Protein AF-A0AAD6H9E1-F1 (afdb_monomer)

Sequence (121 aa):
MPFITANTSFAIPERLKALQTAFFAPNHDAHIWIDGWYPDVLTMEHAAMQAYGSSASHWGGADIMQVLELIPEDDPFQPRAQWNVTTDLYPNRATSKVIADASHALFPEQGNPFWRLFCHG

Nearest PDB structures (foldseek):
  6apu-assembly1_A  TM=3.456E-01  e=8.437E+00  Trypanosoma brucei brucei
  5jsq-assembly1_B  TM=2.926E-01  e=7.885E+00  Trypanosoma brucei brucei

Radius of gyration: 16.56 Å; Cα contacts (8 Å, |Δi|>4): 138; chains: 1; bounding box: 39×39×39 Å

Secondary structure (DSSP, 8-state):
-HHHHH-TTS-HHHHHHHHHHHH--TT--GGGGSS---HHHHHHHHHHHHHH---GGG----TTS-EEEEEETT-TTS-GGGTTHHHHH-TTTEEEEEESS--TTHHHHHHHHHTHHHH--

Fo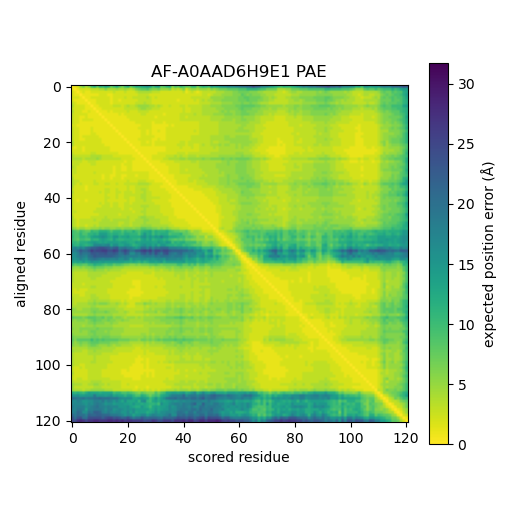ldseek 3Di:
DVLQLQPPVDDLVRNQVVQCLAFFFPPFDSPVPSDDHDNVVVVVVVVVCVVVPDCPVVDDDPPPAAAEAEAEPNEPVQDPVNPCVVCVVPVPRYDYDYDYRGYNNRDSRVPDVVCVVVVPD

Mean predicted aligned error: 5.51 Å

pLDDT: mean 87.72, std 11.88, range [42.75, 97.19]

Structure (mmCIF, N/CA/C/O backbone):
data_AF-A0AAD6H9E1-F1
#
_entry.id   AF-A0AAD6H9E1-F1
#
loop_
_atom_site.group_PDB
_atom_site.id
_atom_site.type_symbol
_atom_site.label_atom_id
_atom_site.label_alt_id
_atom_site.label_comp_id
_atom_site.label_asym_id
_atom_site.label_entity_id
_atom_site.label_seq_id
_atom_site.pdbx_PDB_ins_code
_atom_site.Cartn_x
_atom_site.Cartn_y
_atom_site.Cartn_z
_atom_site.occupancy
_atom_site.B_iso_or_equiv
_atom_site.auth_seq_id
_atom_site.auth_comp_id
_atom_site.auth_asym_id
_atom_site.auth_atom_id
_atom_site.pdbx_PDB_model_num
ATOM 1 N N . MET A 1 1 ? -4.052 9.461 5.167 1.00 72.12 1 MET A N 1
ATOM 2 C CA . MET A 1 1 ? -4.791 8.356 5.822 1.00 72.12 1 MET A CA 1
ATOM 3 C C . MET A 1 1 ? -4.014 7.624 6.926 1.00 72.12 1 MET A C 1
ATOM 5 O O . MET A 1 1 ? -4.666 7.273 7.908 1.00 72.12 1 MET A O 1
ATOM 9 N N . PRO A 1 2 ? -2.673 7.443 6.860 1.00 84.25 2 PRO A N 1
ATOM 10 C CA . PRO A 1 2 ? -1.923 6.741 7.916 1.00 84.25 2 PRO A CA 1
ATOM 11 C C . PRO A 1 2 ? -2.097 7.359 9.309 1.00 84.25 2 PRO A C 1
ATOM 13 O O . PRO A 1 2 ? -2.312 6.646 10.280 1.00 84.25 2 PRO A O 1
ATOM 16 N N . PHE A 1 3 ? -2.135 8.693 9.398 1.00 93.06 3 PHE A N 1
ATOM 17 C CA . PHE A 1 3 ? -2.339 9.405 10.665 1.00 93.06 3 PHE A CA 1
ATOM 18 C C . PHE A 1 3 ? -3.698 9.149 11.329 1.00 93.06 3 PHE A C 1
ATOM 20 O O . PHE A 1 3 ? -3.781 9.184 12.549 1.00 93.06 3 PHE A O 1
ATOM 27 N N . ILE A 1 4 ? -4.758 8.872 10.559 1.00 94.00 4 ILE A N 1
ATOM 28 C CA . ILE A 1 4 ? -6.068 8.518 11.136 1.00 94.00 4 ILE A CA 1
ATOM 29 C C . ILE A 1 4 ? -6.010 7.094 11.683 1.00 94.00 4 ILE A C 1
ATOM 31 O O . ILE A 1 4 ? -6.415 6.843 12.809 1.00 94.00 4 ILE A O 1
ATOM 35 N N . THR A 1 5 ? -5.450 6.178 10.895 1.00 91.62 5 THR A N 1
ATOM 36 C CA . THR A 1 5 ? -5.289 4.767 11.264 1.00 91.62 5 THR A CA 1
ATOM 37 C C . THR A 1 5 ? -4.481 4.611 12.556 1.00 91.62 5 THR A C 1
ATOM 39 O O . THR A 1 5 ? -4.891 3.908 13.486 1.00 91.62 5 THR A O 1
ATOM 42 N N . ALA A 1 6 ? -3.353 5.319 12.632 1.00 93.25 6 ALA A N 1
ATOM 43 C CA . ALA A 1 6 ? -2.419 5.230 13.740 1.00 93.25 6 ALA A CA 1
ATOM 44 C C . ALA A 1 6 ? -2.910 5.918 15.016 1.00 93.25 6 ALA A C 1
ATOM 46 O O . ALA A 1 6 ? -2.485 5.534 16.100 1.00 93.25 6 ALA A O 1
ATOM 47 N N . ASN A 1 7 ? -3.784 6.925 14.917 1.00 94.56 7 ASN A N 1
ATOM 48 C CA . ASN A 1 7 ? -4.210 7.706 16.073 1.00 94.56 7 ASN A CA 1
ATOM 49 C C . ASN A 1 7 ? -5.148 6.899 16.982 1.00 94.56 7 ASN A C 1
ATOM 51 O O . ASN A 1 7 ? -6.347 6.781 16.730 1.00 94.56 7 ASN A O 1
ATOM 55 N N . THR A 1 8 ? -4.598 6.394 18.083 1.00 91.50 8 THR A N 1
ATOM 56 C CA . THR A 1 8 ? -5.305 5.578 19.080 1.00 91.50 8 THR A CA 1
ATOM 57 C C . THR A 1 8 ? -6.376 6.338 19.865 1.00 91.50 8 THR A C 1
ATOM 59 O O . THR A 1 8 ? -7.168 5.707 20.559 1.00 91.50 8 THR A O 1
ATOM 62 N N . SER A 1 9 ? -6.452 7.668 19.733 1.00 93.62 9 SER A N 1
ATOM 63 C CA . SER A 1 9 ? -7.540 8.469 20.311 1.00 93.62 9 SER A CA 1
ATOM 64 C C . SER A 1 9 ? -8.836 8.407 19.492 1.00 93.62 9 SER A C 1
ATOM 66 O O . SER A 1 9 ? -9.891 8.776 20.003 1.00 93.62 9 SER A O 1
ATOM 68 N N . PHE A 1 10 ? -8.785 7.961 18.230 1.00 95.56 10 PHE A N 1
ATOM 69 C CA . PHE A 1 10 ? -9.983 7.772 17.409 1.00 95.56 10 PHE A CA 1
ATOM 70 C C . PHE A 1 10 ? -10.672 6.434 17.684 1.00 95.56 10 PHE A C 1
ATOM 72 O O . PHE A 1 10 ? -10.058 5.458 18.121 1.00 95.56 10 PHE A O 1
ATOM 79 N N . ALA A 1 11 ? -11.972 6.376 17.390 1.00 96.75 11 ALA A N 1
ATOM 80 C CA . ALA A 1 11 ? -12.754 5.161 17.559 1.00 96.75 11 ALA A CA 1
ATOM 81 C C . ALA A 1 11 ? -12.304 4.071 16.570 1.00 96.75 11 ALA A C 1
ATOM 83 O O . ALA A 1 11 ? -12.000 4.352 15.410 1.00 96.75 11 ALA A O 1
ATOM 84 N N . ILE A 1 12 ? -12.329 2.807 17.006 1.00 96.31 12 ILE A N 1
ATOM 85 C CA . ILE A 1 12 ? -11.923 1.655 16.181 1.00 96.31 12 ILE A CA 1
ATOM 86 C C . ILE A 1 12 ? -12.590 1.644 14.789 1.00 96.31 12 ILE A C 1
ATOM 88 O O . ILE A 1 12 ? -11.859 1.489 13.815 1.00 96.31 12 ILE A O 1
ATOM 92 N N . PRO A 1 13 ? -13.913 1.871 14.628 1.00 97.06 13 PRO A N 1
ATOM 93 C CA . PRO A 1 13 ? -14.538 1.862 13.300 1.00 97.06 13 PRO A CA 1
ATOM 94 C C . PRO A 1 13 ? -13.988 2.925 12.339 1.00 97.06 13 PRO A C 1
ATOM 96 O O . PRO A 1 13 ? -13.879 2.686 11.138 1.00 97.06 13 PRO A O 1
ATOM 99 N N . GLU A 1 14 ? -13.623 4.099 12.857 1.00 97.00 14 GLU A N 1
ATOM 100 C CA . GLU A 1 14 ? -13.027 5.175 12.060 1.00 97.00 14 GLU A CA 1
ATOM 101 C C . GLU A 1 14 ? -11.612 4.801 11.612 1.00 97.00 14 GLU A C 1
ATOM 103 O O . GLU A 1 14 ? -11.273 4.917 10.431 1.00 97.00 14 GLU A O 1
ATOM 108 N N . ARG A 1 15 ? -10.814 4.275 12.546 1.00 97.06 15 ARG A N 1
ATOM 109 C CA . ARG A 1 15 ? -9.457 3.792 12.280 1.00 97.06 15 ARG A CA 1
ATOM 110 C C . ARG A 1 15 ? -9.462 2.643 11.273 1.00 97.06 15 ARG A C 1
ATOM 112 O O . ARG A 1 15 ? -8.695 2.689 10.321 1.00 97.06 15 ARG A O 1
ATOM 119 N N . LEU A 1 16 ? -10.365 1.671 11.422 1.00 96.88 16 LEU A N 1
ATOM 120 C CA . LEU A 1 16 ? -10.529 0.547 10.493 1.00 96.88 16 LEU A CA 1
ATOM 121 C C . LEU A 1 16 ? -10.912 1.008 9.089 1.00 96.88 16 LEU A C 1
ATOM 123 O O . LEU A 1 16 ? -10.350 0.523 8.114 1.00 96.88 16 LEU A O 1
ATOM 127 N N . LYS A 1 17 ? -11.825 1.976 8.963 1.00 96.19 17 LYS A N 1
ATOM 128 C CA . LYS A 1 17 ? -12.181 2.533 7.653 1.00 96.19 17 LYS A CA 1
ATOM 129 C C . LYS A 1 17 ? -10.971 3.184 6.977 1.00 96.19 17 LYS A C 1
ATOM 131 O O . LYS A 1 17 ? -10.763 2.995 5.776 1.00 9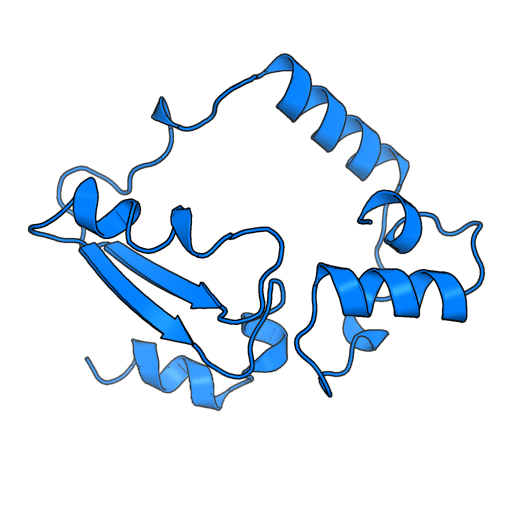6.19 17 LYS A O 1
ATOM 136 N N . ALA A 1 18 ? -10.180 3.947 7.732 1.00 96.06 18 ALA A N 1
ATOM 137 C CA . ALA A 1 18 ? -8.960 4.563 7.218 1.00 96.06 18 ALA A CA 1
ATOM 138 C C . ALA A 1 18 ? -7.893 3.522 6.845 1.00 96.06 18 ALA A C 1
ATOM 140 O O . ALA A 1 18 ? -7.260 3.671 5.801 1.00 96.06 18 ALA A O 1
ATOM 141 N N . LEU A 1 19 ? -7.747 2.475 7.660 1.00 95.88 19 LEU A N 1
ATOM 142 C CA . LEU A 1 19 ? -6.824 1.364 7.449 1.00 95.88 19 LEU A CA 1
ATOM 143 C C . LEU A 1 19 ? -7.182 0.589 6.180 1.00 95.88 19 LEU A C 1
ATOM 145 O O . LEU A 1 19 ? -6.332 0.441 5.310 1.00 95.88 19 LEU A O 1
ATOM 149 N N . GLN A 1 20 ? -8.451 0.193 6.034 1.00 96.00 20 GLN A N 1
ATOM 150 C CA . GLN A 1 20 ? -8.948 -0.490 4.841 1.00 96.00 20 GLN A CA 1
ATOM 151 C C . GLN A 1 20 ? -8.677 0.342 3.588 1.00 96.00 20 GLN A C 1
ATOM 153 O O . GLN A 1 20 ? -8.117 -0.157 2.629 1.00 96.00 20 GLN A O 1
ATOM 158 N N . THR A 1 21 ? -9.026 1.632 3.613 1.00 95.06 21 THR A N 1
ATOM 159 C CA . THR A 1 21 ? -8.886 2.510 2.438 1.00 95.06 21 THR A CA 1
ATOM 160 C C . THR A 1 21 ? -7.431 2.701 2.010 1.00 95.06 21 THR A C 1
ATOM 162 O O . THR A 1 21 ? -7.160 2.923 0.836 1.00 95.06 21 THR A O 1
ATOM 165 N N . ALA A 1 22 ? -6.505 2.716 2.968 1.00 94.69 22 ALA A N 1
ATOM 166 C CA . ALA A 1 22 ? -5.114 3.037 2.694 1.00 94.69 22 ALA A CA 1
ATOM 167 C C . ALA A 1 22 ? -4.253 1.805 2.413 1.00 94.69 22 ALA A C 1
ATOM 169 O O . ALA A 1 22 ? -3.310 1.918 1.642 1.00 94.69 22 ALA A O 1
ATOM 170 N N . PHE A 1 23 ? -4.538 0.674 3.057 1.00 96.25 23 PHE A N 1
ATOM 171 C CA . PHE A 1 23 ? -3.595 -0.439 3.108 1.00 96.25 23 PHE A CA 1
ATOM 172 C C . PHE A 1 23 ? -4.128 -1.753 2.545 1.00 96.25 23 PHE A C 1
ATOM 174 O O . PHE A 1 23 ? -3.310 -2.607 2.228 1.00 96.25 23 PHE A O 1
ATOM 181 N N . PHE A 1 24 ? -5.446 -1.930 2.420 1.00 97.19 24 PHE A N 1
ATOM 182 C CA . PHE A 1 24 ? -6.039 -3.219 2.064 1.00 97.19 24 PHE A CA 1
ATOM 183 C C . PHE A 1 24 ? -6.910 -3.137 0.807 1.00 97.19 24 PHE A C 1
ATOM 185 O O . PHE A 1 24 ? -7.702 -2.210 0.627 1.00 97.19 24 PHE A O 1
ATOM 192 N N . ALA A 1 25 ? -6.817 -4.159 -0.033 1.00 96.88 25 ALA A N 1
ATOM 193 C CA . ALA A 1 25 ? -7.699 -4.401 -1.154 1.00 96.88 25 ALA A CA 1
ATOM 194 C C . ALA A 1 25 ? -9.133 -4.682 -0.662 1.00 96.88 25 ALA A C 1
ATOM 196 O O . ALA A 1 25 ? -9.363 -5.034 0.507 1.00 96.88 25 ALA A O 1
ATOM 197 N N . PRO A 1 26 ? -10.149 -4.502 -1.523 1.00 94.75 26 PRO A N 1
ATOM 198 C CA . PRO A 1 26 ? -11.530 -4.794 -1.162 1.00 94.75 26 PRO A CA 1
ATOM 199 C C . PRO A 1 26 ? -11.702 -6.231 -0.649 1.00 94.75 26 PRO A C 1
ATOM 201 O O . PRO A 1 26 ? -11.201 -7.172 -1.245 1.00 94.75 26 PRO A O 1
ATOM 204 N N . ASN A 1 27 ? -12.486 -6.409 0.417 1.00 92.56 27 ASN A N 1
ATOM 205 C CA . ASN A 1 27 ? -12.789 -7.706 1.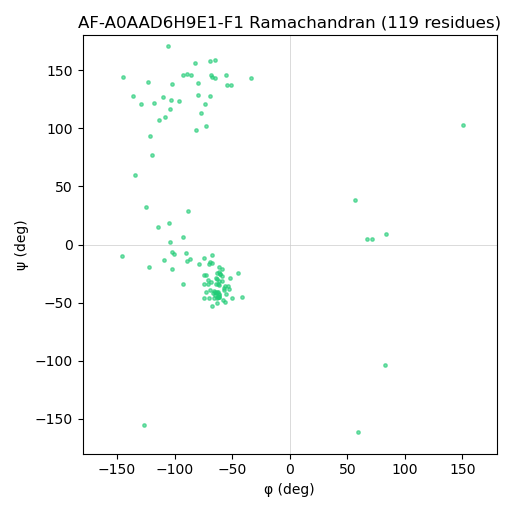049 1.00 92.56 27 ASN A CA 1
ATOM 206 C C . ASN A 1 27 ? -11.641 -8.378 1.830 1.00 92.56 27 ASN A C 1
ATOM 208 O O . ASN A 1 27 ? -11.855 -9.469 2.360 1.00 92.56 27 ASN A O 1
ATOM 212 N N . HIS A 1 28 ? -10.479 -7.736 1.975 1.00 94.88 28 HIS A N 1
ATOM 213 C CA . HIS A 1 28 ? -9.415 -8.207 2.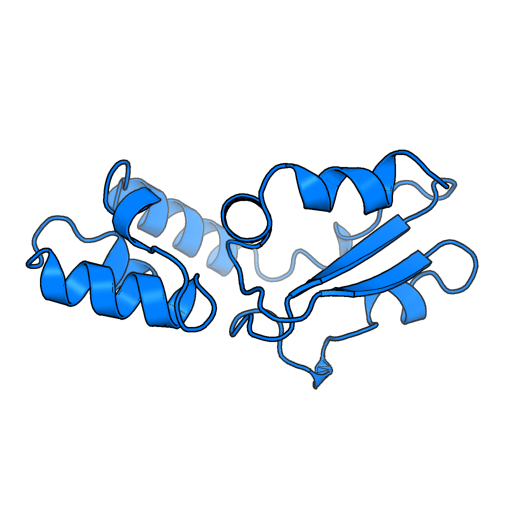870 1.00 94.88 28 HIS A CA 1
ATOM 214 C C . HIS A 1 28 ? -9.616 -7.704 4.300 1.00 94.88 28 HIS A C 1
ATOM 216 O O . HIS A 1 28 ? -10.117 -6.598 4.511 1.00 94.88 28 HIS A O 1
ATOM 222 N N . ASP A 1 29 ? -9.239 -8.520 5.288 1.00 94.81 29 ASP A N 1
ATOM 223 C CA . ASP A 1 29 ? -9.471 -8.218 6.702 1.00 94.81 29 ASP A CA 1
ATOM 224 C C . ASP A 1 29 ? -8.421 -7.256 7.274 1.00 94.81 29 ASP A C 1
ATOM 226 O O . ASP A 1 29 ? -7.347 -7.666 7.715 1.00 94.81 29 ASP A O 1
ATOM 230 N N . ALA A 1 30 ? -8.767 -5.969 7.339 1.00 95.94 30 ALA A N 1
ATOM 231 C CA . ALA A 1 30 ? -7.903 -4.949 7.921 1.00 95.94 30 ALA A CA 1
ATOM 232 C C . ALA A 1 30 ? -7.724 -5.063 9.449 1.00 95.94 30 ALA A C 1
ATOM 234 O O . ALA A 1 30 ? -6.810 -4.445 9.997 1.00 95.94 30 ALA A O 1
ATOM 235 N N . HIS A 1 31 ? -8.549 -5.835 10.172 1.00 95.88 31 HIS A N 1
ATOM 236 C CA . HIS A 1 31 ? -8.452 -5.913 11.638 1.00 95.88 31 HIS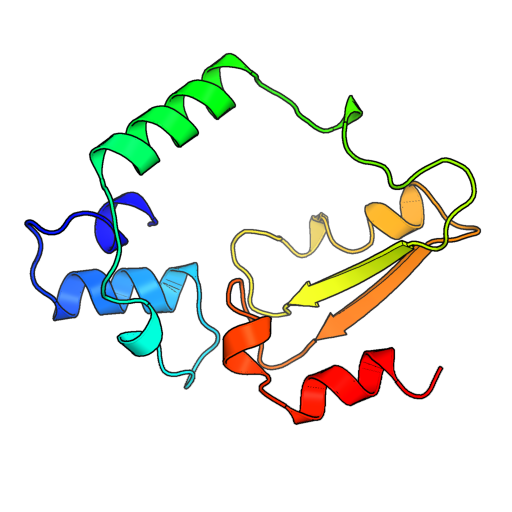 A CA 1
ATOM 237 C C . HIS A 1 31 ? -7.094 -6.438 12.108 1.00 95.88 31 HIS A C 1
ATOM 239 O O . HIS A 1 31 ? -6.649 -6.083 13.196 1.00 95.88 31 HIS A O 1
ATOM 245 N N . ILE A 1 32 ? -6.393 -7.213 11.277 1.00 94.56 32 ILE A N 1
ATOM 246 C CA . ILE A 1 32 ? -5.070 -7.759 11.596 1.00 94.56 32 ILE A CA 1
ATOM 247 C C . ILE A 1 32 ? -4.006 -6.676 11.848 1.00 94.56 32 ILE A C 1
ATOM 249 O O . ILE A 1 32 ? -2.985 -6.963 12.467 1.00 94.56 32 ILE A O 1
ATOM 253 N N . TRP A 1 33 ? -4.237 -5.444 11.379 1.00 95.06 33 TRP A N 1
ATOM 254 C CA . TRP A 1 33 ? -3.341 -4.290 11.530 1.00 95.06 33 TRP A CA 1
ATOM 255 C C . TRP A 1 33 ? -3.946 -3.172 12.392 1.00 95.06 33 TRP A C 1
ATOM 257 O O . TRP A 1 33 ? -3.456 -2.045 12.365 1.00 95.06 33 TRP A O 1
ATOM 267 N N . ILE A 1 34 ? -5.022 -3.416 13.149 1.00 95.31 34 ILE A N 1
ATOM 268 C CA . ILE A 1 34 ? -5.649 -2.344 13.946 1.00 95.31 34 ILE A CA 1
ATOM 269 C C . ILE A 1 34 ? -4.825 -1.943 15.178 1.00 95.31 34 ILE A C 1
ATOM 271 O O . ILE A 1 34 ? -4.901 -0.800 15.637 1.00 95.31 34 ILE A O 1
ATOM 275 N N . ASP A 1 35 ? -4.010 -2.859 15.688 1.00 93.25 35 ASP A N 1
ATOM 276 C CA . ASP A 1 35 ? -3.175 -2.669 16.872 1.00 93.25 35 ASP A CA 1
ATOM 277 C C . ASP A 1 35 ? -1.693 -2.488 16.504 1.00 93.25 35 ASP A C 1
ATOM 279 O O . ASP A 1 35 ? -1.295 -2.651 15.354 1.00 93.25 35 ASP A O 1
ATOM 283 N N . GLY A 1 36 ? -0.861 -2.124 17.487 1.00 91.69 36 GLY A N 1
ATOM 284 C CA . GLY A 1 36 ? 0.594 -1.987 17.304 1.00 91.69 36 GLY A CA 1
ATOM 285 C C . GLY A 1 36 ? 1.070 -0.643 16.735 1.00 91.69 36 GLY A C 1
ATOM 286 O O . GLY A 1 36 ? 2.249 -0.497 16.424 1.00 91.69 36 GLY A O 1
ATOM 287 N N . TRP A 1 37 ? 0.184 0.350 16.620 1.00 94.00 37 TRP A N 1
ATOM 288 C CA . TRP A 1 37 ? 0.528 1.692 16.145 1.00 94.00 37 TRP A CA 1
ATOM 289 C C . TRP A 1 37 ? 1.170 2.561 17.231 1.00 94.00 37 TRP A C 1
ATOM 291 O O . TRP A 1 37 ? 0.686 2.625 18.361 1.00 94.00 37 TRP A O 1
ATOM 301 N N . TYR A 1 38 ? 2.200 3.316 16.843 1.00 94.81 38 TYR A N 1
ATOM 302 C CA . TYR A 1 38 ? 2.873 4.314 17.679 1.00 94.81 38 TYR A CA 1
ATOM 303 C C . TYR A 1 38 ? 2.796 5.693 16.989 1.00 94.81 38 TYR A C 1
ATOM 305 O O . TYR A 1 38 ? 3.645 5.998 16.149 1.00 94.81 38 TYR A O 1
ATOM 313 N N . PRO A 1 39 ? 1.780 6.531 17.296 1.00 93.75 39 PRO A N 1
ATOM 314 C CA . PRO A 1 39 ? 1.527 7.794 16.584 1.00 93.75 39 PRO A CA 1
ATOM 315 C C . PRO A 1 39 ? 2.710 8.769 16.581 1.00 93.75 39 PRO A C 1
ATOM 317 O O . PRO A 1 39 ? 2.965 9.441 15.578 1.00 93.75 39 PRO A O 1
ATOM 320 N N . ASP A 1 40 ? 3.439 8.831 17.695 1.00 95.19 40 ASP A N 1
ATOM 321 C CA . ASP A 1 40 ? 4.595 9.717 17.841 1.00 95.19 40 ASP A CA 1
ATOM 322 C C . ASP A 1 40 ? 5.729 9.285 16.905 1.00 95.19 40 ASP A C 1
ATOM 324 O O . ASP A 1 40 ? 6.319 10.119 16.219 1.00 95.19 40 ASP A O 1
ATOM 328 N N . VAL A 1 41 ? 5.967 7.973 16.792 1.00 95.19 41 VAL A N 1
ATOM 329 C CA . VAL A 1 41 ? 6.969 7.405 15.878 1.00 95.19 41 VAL A CA 1
ATOM 330 C C . VAL A 1 41 ? 6.572 7.654 14.426 1.00 95.19 41 VAL A C 1
ATOM 332 O O . VAL A 1 41 ? 7.388 8.169 13.670 1.00 95.19 41 VAL A O 1
ATOM 335 N N . LEU A 1 42 ? 5.308 7.414 14.053 1.00 94.31 42 LEU A N 1
ATOM 336 C CA . LEU A 1 42 ? 4.807 7.731 12.708 1.00 94.31 42 LEU A CA 1
ATOM 337 C C . LEU A 1 42 ? 5.043 9.208 12.351 1.00 94.31 42 LEU A C 1
ATOM 339 O O . LEU A 1 42 ? 5.439 9.540 11.233 1.00 94.31 42 LEU A O 1
ATOM 343 N N . THR A 1 43 ? 4.796 10.110 13.302 1.00 94.81 43 THR A N 1
ATOM 344 C CA . THR A 1 43 ? 5.009 11.549 13.106 1.00 94.81 43 THR A CA 1
ATOM 345 C C . THR A 1 43 ? 6.488 11.867 12.899 1.00 94.81 43 THR A C 1
ATOM 347 O O . THR A 1 43 ? 6.828 12.634 11.995 1.00 94.81 43 THR A O 1
ATOM 350 N N . MET A 1 44 ? 7.371 11.25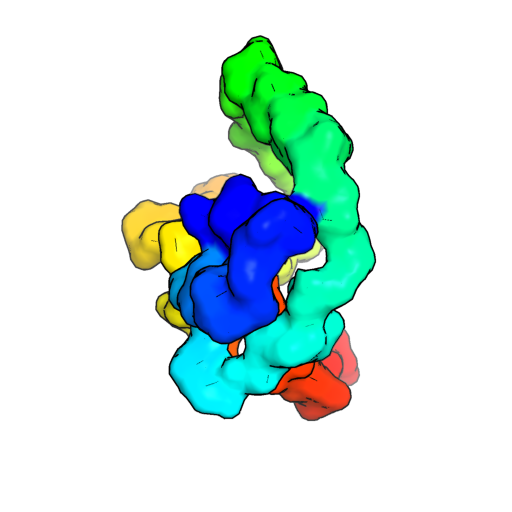4 13.692 1.00 96.50 44 MET A N 1
ATOM 351 C CA . MET A 1 44 ? 8.821 11.398 13.552 1.00 96.50 44 MET A CA 1
ATOM 352 C C . MET A 1 44 ? 9.325 10.867 12.205 1.00 96.50 44 MET A C 1
ATOM 354 O O . MET A 1 44 ? 10.082 11.563 11.530 1.00 96.50 44 MET A O 1
ATOM 358 N N . GLU A 1 45 ? 8.887 9.680 11.784 1.00 94.19 45 GLU A N 1
ATOM 359 C CA . GLU A 1 45 ? 9.259 9.067 10.502 1.00 94.19 45 GLU A CA 1
ATOM 360 C C . GLU A 1 45 ? 8.811 9.926 9.320 1.00 94.19 45 GLU A C 1
ATOM 362 O O . GLU A 1 45 ? 9.597 10.212 8.414 1.00 94.19 45 GLU A O 1
ATOM 367 N N . HIS A 1 46 ? 7.568 10.416 9.354 1.00 92.75 46 HIS A N 1
ATOM 368 C CA . HIS A 1 46 ? 7.060 11.304 8.317 1.00 92.75 46 HIS A CA 1
ATOM 369 C C . HIS A 1 46 ? 7.862 12.611 8.255 1.00 92.75 46 HIS A C 1
ATOM 371 O O . HIS A 1 46 ? 8.247 13.046 7.170 1.00 92.75 46 HIS A O 1
ATOM 377 N N . ALA A 1 47 ? 8.157 13.234 9.401 1.00 95.06 47 ALA A N 1
ATOM 378 C CA . ALA A 1 47 ? 8.969 14.449 9.452 1.00 95.06 47 ALA A CA 1
ATOM 379 C C . ALA A 1 47 ? 10.395 14.218 8.922 1.00 95.06 47 ALA A C 1
ATOM 381 O O . ALA A 1 47 ? 10.910 15.048 8.172 1.00 95.06 47 ALA A O 1
ATOM 382 N N . ALA A 1 48 ? 11.008 13.080 9.258 1.00 94.38 48 ALA A N 1
ATOM 383 C CA . ALA A 1 48 ? 12.327 12.706 8.763 1.00 94.38 48 ALA A CA 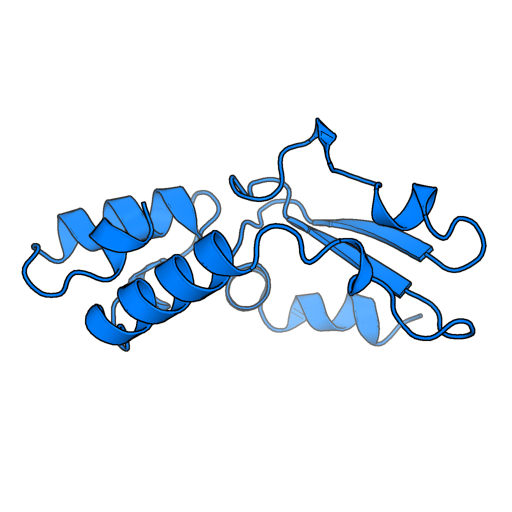1
ATOM 384 C C . ALA A 1 48 ? 12.332 12.547 7.236 1.00 94.38 48 ALA A C 1
ATOM 386 O O . ALA A 1 48 ? 13.202 13.103 6.570 1.00 94.38 48 ALA A O 1
ATOM 387 N N . MET A 1 49 ? 11.328 11.870 6.670 1.00 89.88 49 MET A N 1
ATOM 388 C CA . MET A 1 49 ? 11.201 11.718 5.218 1.00 89.88 49 MET A CA 1
ATOM 389 C C . MET A 1 49 ? 11.000 13.056 4.500 1.00 89.88 49 MET A C 1
ATOM 391 O O . MET A 1 49 ? 11.627 13.294 3.470 1.00 89.88 49 MET A O 1
ATOM 395 N N . GLN A 1 50 ? 10.186 13.957 5.058 1.00 91.88 50 GLN A N 1
ATOM 396 C CA . GLN A 1 50 ? 9.998 15.302 4.500 1.00 91.88 50 GLN A CA 1
ATOM 397 C C . GLN A 1 50 ? 11.294 16.124 4.530 1.00 91.88 50 GLN A C 1
ATOM 399 O O . GLN A 1 50 ? 11.614 16.800 3.556 1.00 91.88 50 GLN A O 1
ATOM 404 N N . ALA A 1 51 ? 12.060 16.046 5.623 1.00 94.06 51 ALA A N 1
ATOM 405 C CA . ALA A 1 51 ? 13.348 16.728 5.737 1.00 94.06 51 ALA A CA 1
ATOM 406 C C . ALA A 1 51 ? 14.411 16.139 4.794 1.00 94.06 51 ALA A C 1
ATOM 408 O O . ALA A 1 51 ? 15.277 16.865 4.309 1.00 94.06 51 ALA A O 1
ATOM 409 N N . TYR A 1 52 ? 14.339 14.833 4.532 1.00 89.94 52 TYR A N 1
ATOM 410 C CA . TYR A 1 52 ? 15.255 14.127 3.644 1.00 89.94 52 TYR A CA 1
ATOM 411 C C . TYR A 1 52 ? 14.989 14.409 2.157 1.00 89.94 52 TYR A C 1
ATOM 413 O O . TYR A 1 52 ? 15.919 14.478 1.353 1.00 89.94 52 TYR A O 1
ATOM 421 N N . GLY A 1 53 ? 13.725 14.601 1.777 1.00 87.56 53 GLY A N 1
ATOM 422 C CA . GLY A 1 53 ? 13.329 14.866 0.398 1.00 87.56 53 GLY A CA 1
ATOM 423 C C . GLY A 1 53 ? 13.210 13.581 -0.422 1.00 87.56 53 GLY A C 1
ATOM 424 O O . GLY A 1 53 ? 12.217 12.869 -0.306 1.00 87.56 53 GLY A O 1
ATOM 425 N N . SER A 1 54 ? 14.189 13.291 -1.286 1.00 81.50 54 SER A N 1
ATOM 426 C CA . SER A 1 54 ? 14.112 12.169 -2.235 1.00 81.50 54 SER A CA 1
ATOM 427 C C . SER A 1 54 ? 15.076 11.039 -1.891 1.00 81.50 54 SER A C 1
ATOM 429 O O . SER A 1 54 ? 16.287 11.236 -1.809 1.00 81.50 54 SER A O 1
ATOM 431 N N . SER A 1 55 ? 14.543 9.822 -1.784 1.00 73.00 55 SER A N 1
ATOM 432 C CA . SER A 1 55 ? 15.323 8.585 -1.679 1.00 73.00 55 SER A CA 1
ATOM 433 C C . SER A 1 55 ? 15.593 7.922 -3.031 1.00 73.00 55 SER A C 1
ATOM 435 O O . SER A 1 55 ? 16.173 6.841 -3.060 1.00 73.00 55 SER A O 1
ATOM 437 N N . ALA A 1 56 ? 15.244 8.559 -4.155 1.00 69.75 56 ALA A N 1
ATOM 438 C CA . ALA A 1 56 ? 15.376 7.959 -5.486 1.00 69.75 56 ALA A CA 1
ATOM 439 C C . ALA A 1 56 ? 16.820 7.557 -5.840 1.00 69.75 56 ALA A C 1
ATOM 441 O O . ALA A 1 56 ? 17.027 6.562 -6.519 1.00 69.75 56 ALA A O 1
ATOM 442 N N . SER A 1 57 ? 17.835 8.271 -5.340 1.00 68.19 57 SER A N 1
ATOM 443 C CA . SER A 1 57 ? 19.246 7.893 -5.537 1.00 68.19 57 SER A CA 1
ATOM 444 C C . SER A 1 57 ? 19.701 6.701 -4.685 1.00 68.19 57 SER A C 1
ATOM 446 O O . SER A 1 57 ? 20.796 6.190 -4.887 1.00 68.19 57 SER A O 1
ATOM 448 N N . HIS A 1 58 ? 18.888 6.294 -3.709 1.00 69.31 58 HIS A N 1
ATOM 449 C CA . HIS A 1 58 ? 19.115 5.145 -2.827 1.00 69.31 58 HIS A CA 1
ATOM 450 C C . HIS A 1 58 ? 18.263 3.943 -3.248 1.00 69.31 58 HIS A C 1
ATOM 452 O O . HIS A 1 58 ? 18.412 2.851 -2.701 1.00 69.31 58 HIS A O 1
ATOM 458 N N . TRP A 1 59 ? 17.372 4.142 -4.222 1.00 66.81 59 TRP A N 1
ATOM 459 C CA . TRP A 1 59 ? 16.682 3.065 -4.903 1.00 66.81 59 TRP A CA 1
ATOM 460 C C . TRP A 1 59 ? 17.655 2.371 -5.855 1.00 66.81 59 TRP A C 1
ATOM 462 O O . TRP A 1 59 ? 18.201 2.992 -6.763 1.00 66.81 59 TRP A O 1
ATOM 472 N N . GLY A 1 60 ? 17.861 1.072 -5.645 1.00 62.88 60 GLY A N 1
ATOM 473 C CA . GLY A 1 60 ? 18.571 0.227 -6.596 1.00 62.88 60 GLY A CA 1
ATOM 474 C C . GLY A 1 60 ? 19.299 -0.935 -5.951 1.00 62.88 60 GLY A C 1
ATOM 475 O O . GLY A 1 60 ? 20.383 -0.765 -5.400 1.00 62.88 60 GLY A O 1
ATOM 476 N N . GLY A 1 61 ? 18.717 -2.135 -6.063 1.00 63.66 61 GLY A N 1
ATOM 477 C CA . GLY A 1 61 ? 19.398 -3.386 -5.732 1.00 63.66 61 GLY A CA 1
ATOM 478 C C . GLY A 1 61 ? 20.747 -3.449 -6.442 1.00 63.66 61 GLY A C 1
ATOM 479 O O . GLY A 1 61 ? 20.826 -3.053 -7.604 1.00 63.66 61 GLY A O 1
ATOM 480 N N . ALA A 1 62 ? 21.781 -3.905 -5.729 1.00 60.12 62 ALA A N 1
ATOM 481 C CA . ALA A 1 62 ? 23.182 -3.933 -6.159 1.00 60.12 62 ALA A CA 1
ATOM 482 C C . ALA A 1 62 ? 23.363 -4.187 -7.666 1.00 60.12 62 ALA A C 1
ATOM 484 O O . ALA A 1 62 ? 22.631 -5.001 -8.229 1.00 60.12 62 ALA A O 1
ATOM 485 N N . ASP A 1 63 ? 24.358 -3.546 -8.288 1.00 72.25 63 ASP A N 1
ATOM 486 C CA . ASP A 1 63 ? 24.571 -3.449 -9.749 1.00 72.25 63 ASP A CA 1
ATOM 487 C C . ASP A 1 63 ? 24.403 -4.751 -10.554 1.00 72.25 63 ASP A C 1
ATOM 489 O O . ASP A 1 63 ? 24.098 -4.716 -11.745 1.00 72.25 63 ASP A O 1
ATOM 493 N N . ILE A 1 64 ? 24.584 -5.905 -9.913 1.00 78.94 64 ILE A N 1
ATOM 494 C CA . ILE A 1 64 ? 24.621 -7.228 -10.542 1.00 78.94 64 ILE A CA 1
ATOM 495 C C . ILE A 1 64 ? 23.409 -8.125 -10.251 1.00 78.94 64 ILE A C 1
ATOM 497 O O . ILE A 1 64 ? 23.269 -9.162 -10.892 1.00 78.94 64 ILE A O 1
ATOM 501 N N . MET A 1 65 ? 22.553 -7.792 -9.279 1.00 86.38 65 MET A N 1
ATOM 502 C CA . MET A 1 65 ? 21.509 -8.721 -8.823 1.00 86.38 65 MET A CA 1
ATOM 503 C C . MET A 1 65 ? 20.213 -8.577 -9.628 1.00 86.38 65 MET A C 1
ATOM 505 O O . MET A 1 65 ? 19.857 -7.475 -10.041 1.00 86.38 65 MET A O 1
ATOM 509 N N . GLN A 1 66 ? 19.482 -9.674 -9.831 1.00 89.12 66 GLN A N 1
ATOM 510 C CA . GLN A 1 66 ? 18.128 -9.610 -10.387 1.00 89.12 66 GLN A CA 1
ATOM 511 C C . GLN A 1 66 ? 17.186 -8.873 -9.428 1.00 89.12 66 GLN A C 1
ATOM 513 O O . GLN A 1 66 ? 17.299 -9.003 -8.209 1.00 89.12 66 GLN A O 1
ATOM 518 N N . VAL A 1 67 ? 16.261 -8.094 -9.985 1.00 89.06 67 VAL A N 1
ATOM 519 C CA . VAL A 1 67 ? 15.280 -7.309 -9.231 1.00 89.06 67 VAL A CA 1
ATOM 520 C C . VAL A 1 67 ? 13.884 -7.801 -9.594 1.00 89.06 67 VAL A C 1
ATOM 522 O O . VAL A 1 67 ? 13.493 -7.778 -10.757 1.00 89.06 67 VAL A O 1
ATOM 525 N N . LEU A 1 68 ? 13.120 -8.238 -8.599 1.00 89.81 68 LEU A N 1
ATOM 526 C CA . LEU A 1 68 ? 11.701 -8.536 -8.756 1.00 89.81 68 LEU A CA 1
ATOM 527 C C . LEU A 1 68 ? 10.898 -7.398 -8.128 1.00 89.81 68 LEU A C 1
ATOM 529 O O . LEU A 1 68 ? 10.984 -7.178 -6.922 1.00 89.81 68 LEU A O 1
ATOM 533 N N . GLU A 1 69 ? 10.123 -6.692 -8.943 1.00 89.88 69 GLU A N 1
ATOM 534 C CA . GLU A 1 69 ? 9.144 -5.712 -8.483 1.00 89.88 69 GLU A CA 1
ATOM 535 C C . GLU A 1 69 ? 7.769 -6.382 -8.412 1.00 89.88 69 GLU A C 1
ATOM 537 O O . GLU A 1 69 ? 7.269 -6.927 -9.399 1.00 89.88 69 GLU A O 1
ATOM 542 N N . LEU A 1 70 ? 7.156 -6.339 -7.234 1.00 92.25 70 LEU A N 1
ATOM 543 C CA . LEU A 1 70 ? 5.776 -6.754 -7.025 1.00 92.25 70 LEU A CA 1
ATOM 544 C C . LEU A 1 70 ? 4.924 -5.496 -6.919 1.00 92.25 70 LEU A C 1
ATOM 546 O O . LEU A 1 70 ? 5.210 -4.636 -6.092 1.00 92.25 70 LEU A O 1
ATOM 550 N N . ILE A 1 71 ? 3.907 -5.399 -7.766 1.00 94.56 71 ILE A N 1
ATOM 551 C CA . ILE A 1 71 ? 3.015 -4.247 -7.854 1.00 94.56 71 ILE A CA 1
ATOM 552 C C . ILE A 1 71 ? 1.627 -4.704 -7.397 1.00 94.56 71 ILE A C 1
ATOM 554 O O . ILE A 1 71 ? 0.978 -5.448 -8.138 1.00 94.56 71 ILE A O 1
ATOM 558 N N . PRO A 1 72 ? 1.154 -4.312 -6.207 1.00 95.31 72 PRO A N 1
ATOM 559 C CA . PRO A 1 72 ? -0.224 -4.569 -5.812 1.00 95.31 72 PRO A CA 1
ATOM 560 C C . PRO A 1 72 ? -1.167 -3.703 -6.657 1.00 95.31 72 PRO A C 1
ATOM 562 O O . PRO A 1 72 ? -0.970 -2.493 -6.779 1.00 95.31 72 PRO A O 1
ATOM 565 N N . GLU A 1 73 ? -2.171 -4.314 -7.284 1.00 96.00 73 GLU A N 1
ATOM 566 C CA . GLU A 1 73 ? -3.053 -3.617 -8.228 1.00 96.00 73 GLU A CA 1
ATOM 567 C C . GLU A 1 73 ? -3.855 -2.472 -7.583 1.00 96.00 73 GLU A C 1
ATOM 569 O O . GLU A 1 73 ? -4.081 -1.442 -8.230 1.00 96.00 73 GLU A O 1
ATOM 574 N N . ASP A 1 74 ? -4.243 -2.643 -6.319 1.00 95.75 74 ASP A N 1
ATOM 575 C CA . ASP A 1 74 ? -5.113 -1.738 -5.569 1.00 95.75 74 ASP A CA 1
ATOM 576 C C . ASP A 1 74 ? -4.339 -0.886 -4.540 1.00 95.75 74 ASP A C 1
ATOM 578 O O . ASP A 1 74 ? -4.938 -0.354 -3.603 1.00 95.75 74 ASP A O 1
ATOM 582 N N . ASP A 1 75 ? -3.010 -0.749 -4.664 1.00 95.88 75 ASP A N 1
ATOM 583 C CA . ASP A 1 75 ? -2.211 0.098 -3.764 1.00 95.88 75 ASP A CA 1
ATOM 584 C C . ASP A 1 75 ? -2.357 1.599 -4.111 1.00 95.88 75 ASP A C 1
ATOM 586 O O . ASP A 1 75 ? -1.868 2.051 -5.155 1.00 95.88 75 ASP A O 1
ATOM 590 N N . PRO A 1 76 ? -2.974 2.426 -3.240 1.00 93.81 76 PRO A N 1
ATOM 591 C CA . PRO A 1 76 ? -3.114 3.860 -3.486 1.00 93.81 76 PRO A CA 1
ATOM 592 C C . PRO A 1 76 ? -1.785 4.629 -3.399 1.00 93.81 76 PRO A C 1
ATOM 594 O O . PRO A 1 76 ? -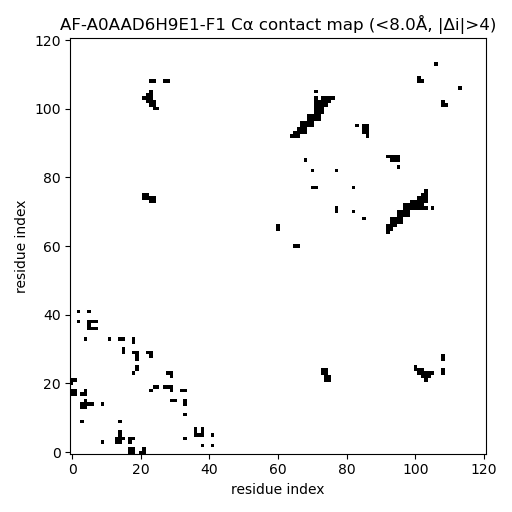1.712 5.770 -3.864 1.00 93.81 76 PRO A O 1
ATOM 597 N N . PHE A 1 77 ? -0.743 4.043 -2.803 1.00 91.69 77 PHE A N 1
ATOM 598 C CA . PHE A 1 77 ? 0.591 4.633 -2.686 1.00 91.69 77 PHE A CA 1
ATOM 599 C C . PHE A 1 77 ? 1.482 4.359 -3.900 1.00 91.69 77 PHE A C 1
ATOM 601 O O . PHE A 1 77 ? 2.492 5.047 -4.058 1.00 91.69 77 PHE A O 1
ATOM 608 N N . GLN A 1 78 ? 1.092 3.436 -4.787 1.00 91.69 78 GLN A N 1
ATOM 609 C CA . GLN A 1 78 ? 1.792 3.150 -6.041 1.00 91.69 78 GLN A CA 1
ATOM 610 C C . GLN A 1 78 ? 0.879 3.395 -7.259 1.00 91.69 78 GLN A C 1
ATOM 612 O O . GLN A 1 78 ? 0.378 2.453 -7.882 1.00 91.69 78 GLN A O 1
ATOM 617 N N . PRO A 1 79 ? 0.659 4.667 -7.654 1.00 90.56 79 PRO A N 1
ATOM 618 C CA . PRO A 1 79 ? -0.171 5.003 -8.807 1.00 90.56 79 PRO A CA 1
ATOM 619 C C . PRO A 1 79 ? 0.294 4.304 -10.087 1.00 90.56 79 PRO A C 1
ATOM 621 O O . PRO A 1 79 ? 1.493 4.202 -10.337 1.00 90.56 79 PRO A O 1
ATOM 624 N N . ARG A 1 80 ? -0.647 3.940 -10.972 1.00 92.88 80 ARG A N 1
ATOM 625 C CA . ARG A 1 80 ? -0.354 3.258 -12.255 1.00 92.88 80 ARG A CA 1
ATOM 626 C C . ARG A 1 80 ? 0.697 3.957 -13.126 1.00 92.88 80 ARG A C 1
ATOM 628 O O . ARG A 1 80 ? 1.408 3.293 -13.866 1.00 92.88 80 ARG A O 1
ATOM 635 N N . ALA A 1 81 ? 0.829 5.280 -13.025 1.00 91.12 81 ALA A N 1
ATOM 636 C CA . ALA A 1 81 ? 1.857 6.047 -13.738 1.00 91.12 81 ALA A CA 1
ATOM 637 C C . ALA A 1 81 ? 3.298 5.760 -13.265 1.00 91.12 81 ALA A C 1
ATOM 639 O O . ALA A 1 81 ? 4.243 6.131 -13.950 1.00 91.12 81 ALA A O 1
ATOM 640 N N . GLN A 1 82 ? 3.462 5.140 -12.095 1.00 88.00 82 GLN A N 1
ATOM 641 C CA . GLN A 1 82 ? 4.744 4.741 -11.507 1.00 88.00 82 GLN A CA 1
ATOM 642 C C . GLN A 1 82 ? 4.999 3.233 -11.640 1.00 88.00 82 GLN A C 1
ATOM 644 O O . GLN A 1 82 ? 6.007 2.729 -11.150 1.00 88.00 82 GLN A O 1
ATOM 649 N N . TRP A 1 83 ? 4.092 2.493 -12.278 1.00 92.06 83 TRP A N 1
ATOM 650 C CA . TRP A 1 83 ? 4.312 1.078 -12.548 1.00 92.06 83 TRP A CA 1
ATOM 651 C C . TRP A 1 83 ? 5.430 0.927 -13.576 1.00 92.06 83 TRP A C 1
ATOM 653 O O . TRP A 1 83 ? 5.556 1.758 -14.474 1.00 92.06 83 TRP A O 1
ATOM 663 N N . ASN A 1 84 ? 6.222 -0.140 -13.454 1.00 86.94 84 ASN A N 1
ATOM 664 C CA . ASN A 1 84 ? 7.346 -0.459 -14.340 1.00 86.94 84 ASN A CA 1
ATOM 665 C C . ASN A 1 84 ? 8.535 0.518 -14.276 1.00 86.94 84 ASN A C 1
ATOM 667 O O . ASN A 1 84 ? 9.514 0.307 -14.993 1.00 86.94 84 ASN A O 1
ATOM 671 N N . VAL A 1 85 ? 8.530 1.514 -13.377 1.00 86.94 85 VAL A N 1
ATOM 672 C CA . VAL A 1 85 ? 9.697 2.391 -13.147 1.00 86.94 85 VAL A CA 1
ATOM 673 C C . VAL A 1 85 ? 10.949 1.557 -12.861 1.00 86.94 85 VAL A C 1
ATOM 675 O O . VAL A 1 85 ? 12.025 1.855 -13.374 1.00 86.94 85 VAL A O 1
ATOM 678 N N . THR A 1 86 ? 10.816 0.459 -12.113 1.00 86.81 86 THR A N 1
ATOM 679 C CA . THR A 1 86 ? 11.939 -0.443 -11.833 1.00 86.81 86 THR A CA 1
ATOM 680 C C . THR A 1 86 ? 12.464 -1.139 -13.097 1.00 86.81 86 THR A C 1
ATOM 682 O O . THR A 1 86 ? 13.679 -1.251 -13.273 1.00 86.81 86 THR A O 1
ATOM 685 N N . THR A 1 87 ? 11.587 -1.581 -14.006 1.00 89.56 87 THR A N 1
ATOM 686 C CA . THR A 1 87 ? 12.006 -2.173 -15.290 1.00 89.56 87 THR A CA 1
ATOM 687 C C . THR A 1 87 ? 12.584 -1.151 -16.259 1.00 89.56 87 THR A C 1
ATOM 689 O O . THR A 1 87 ? 13.497 -1.496 -17.002 1.00 89.56 87 THR A O 1
ATOM 692 N N . ASP A 1 88 ? 12.137 0.103 -16.204 1.00 88.19 88 ASP A N 1
ATOM 693 C CA . ASP A 1 88 ? 12.715 1.190 -17.000 1.00 88.19 88 ASP A CA 1
ATOM 694 C C . ASP A 1 88 ? 14.132 1.539 -16.520 1.00 88.19 88 ASP A C 1
ATOM 696 O O . ASP A 1 88 ? 15.032 1.771 -17.328 1.00 88.19 88 ASP A O 1
ATOM 700 N N . LEU A 1 89 ? 14.355 1.527 -15.200 1.00 85.31 89 LEU A N 1
ATOM 701 C CA . LEU A 1 89 ? 15.670 1.760 -14.599 1.00 85.31 89 LEU A CA 1
ATOM 702 C C . LEU A 1 89 ? 16.642 0.593 -14.833 1.00 85.31 89 LEU A C 1
ATOM 704 O O . LEU A 1 89 ? 17.845 0.815 -14.989 1.00 85.31 89 LEU A O 1
ATOM 708 N N . TYR A 1 90 ? 16.146 -0.649 -14.862 1.00 87.31 90 TYR A N 1
ATOM 709 C CA . TYR A 1 90 ? 16.979 -1.856 -14.915 1.00 87.31 90 TYR A CA 1
ATOM 710 C C . TYR A 1 90 ? 16.499 -2.891 -15.951 1.00 87.31 90 TYR A C 1
ATOM 712 O O . TYR A 1 90 ? 16.265 -4.052 -15.601 1.00 87.31 90 TYR A O 1
ATOM 720 N N . PRO A 1 91 ? 16.434 -2.543 -17.248 1.00 89.12 91 PRO A N 1
ATOM 721 C CA . PRO A 1 91 ? 15.760 -3.354 -18.271 1.00 89.12 91 PRO A CA 1
ATOM 722 C C . PRO A 1 91 ? 16.34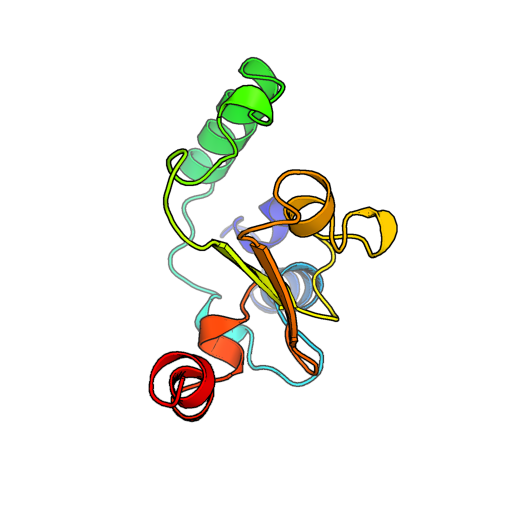1 -4.762 -18.458 1.00 89.12 91 PRO A C 1
ATOM 724 O O . PRO A 1 91 ? 15.636 -5.676 -18.873 1.00 89.12 91 PRO A O 1
ATOM 727 N N . ASN A 1 92 ? 17.619 -4.965 -18.126 1.00 90.81 92 ASN A N 1
ATOM 728 C CA . ASN A 1 92 ? 18.303 -6.250 -18.310 1.00 90.81 92 ASN A CA 1
ATOM 729 C C . ASN A 1 92 ? 18.198 -7.198 -17.104 1.00 90.81 92 ASN A C 1
ATOM 731 O O . ASN A 1 92 ? 18.684 -8.325 -17.177 1.00 90.81 92 ASN A O 1
ATOM 735 N N . ARG A 1 93 ? 17.650 -6.742 -15.971 1.00 89.38 93 ARG A N 1
ATOM 736 C CA . ARG A 1 93 ? 17.672 -7.511 -14.712 1.00 89.38 93 ARG A CA 1
ATOM 737 C C . ARG A 1 93 ? 16.439 -7.337 -13.833 1.00 89.38 93 ARG A C 1
ATOM 739 O O . ARG A 1 93 ? 16.318 -8.062 -12.849 1.00 89.38 93 ARG A O 1
ATOM 746 N N . ALA A 1 94 ? 15.562 -6.388 -14.148 1.00 91.00 94 ALA A N 1
ATOM 747 C CA . ALA A 1 94 ? 14.303 -6.213 -13.452 1.00 91.00 94 ALA A CA 1
ATOM 748 C C . ALA A 1 94 ? 13.170 -6.976 -14.139 1.00 91.00 94 ALA A C 1
ATOM 750 O O . ALA A 1 94 ? 13.115 -7.105 -15.360 1.00 91.00 94 ALA A O 1
ATOM 751 N N . THR A 1 95 ? 12.243 -7.476 -13.337 1.00 91.38 95 THR A N 1
ATOM 752 C CA . THR A 1 95 ? 10.965 -8.021 -13.789 1.00 91.38 95 THR A CA 1
ATOM 753 C C . THR A 1 95 ? 9.879 -7.493 -12.869 1.00 91.38 95 THR A C 1
ATOM 755 O O . THR A 1 95 ? 9.991 -7.645 -11.656 1.00 91.38 95 THR A O 1
ATOM 758 N N . SER A 1 96 ? 8.826 -6.916 -13.443 1.00 92.00 96 SER A N 1
ATOM 759 C CA . SER A 1 96 ? 7.661 -6.445 -12.691 1.00 92.00 96 SER A CA 1
ATOM 760 C C . SER A 1 96 ? 6.500 -7.427 -12.821 1.00 92.00 96 SER A C 1
ATOM 762 O O . SER A 1 96 ? 6.239 -7.974 -13.900 1.00 92.00 96 SER A O 1
ATOM 764 N N . LYS A 1 97 ? 5.800 -7.676 -11.714 1.00 92.62 97 LYS A N 1
ATOM 765 C CA . LYS A 1 97 ? 4.594 -8.508 -11.655 1.00 92.62 97 LYS A CA 1
ATOM 766 C C . LYS A 1 97 ? 3.488 -7.750 -10.941 1.00 92.62 97 LYS A C 1
ATOM 768 O O . LYS A 1 97 ? 3.636 -7.397 -9.776 1.00 92.62 97 LYS A O 1
ATOM 773 N N . VAL A 1 98 ? 2.377 -7.544 -11.644 1.00 94.31 98 VAL A N 1
ATOM 774 C CA . VAL A 1 98 ? 1.148 -7.020 -11.046 1.00 94.31 98 VAL A CA 1
ATOM 775 C C . VAL A 1 98 ? 0.426 -8.159 -10.336 1.00 94.31 98 VAL A C 1
ATOM 777 O O . VAL A 1 98 ? 0.219 -9.222 -10.925 1.00 94.31 98 VAL A O 1
ATOM 780 N N . ILE A 1 99 ? 0.071 -7.933 -9.078 1.00 93.25 99 ILE A N 1
ATOM 781 C CA . ILE A 1 99 ? -0.659 -8.864 -8.225 1.00 93.25 99 ILE A CA 1
ATOM 782 C C . ILE A 1 99 ? -2.071 -8.305 -8.059 1.00 93.25 99 ILE A C 1
ATOM 784 O O . ILE A 1 99 ? -2.259 -7.255 -7.446 1.00 93.25 99 ILE A O 1
ATOM 788 N N . ALA A 1 100 ? -3.042 -8.982 -8.669 1.00 93.81 100 ALA A N 1
ATOM 789 C CA . ALA A 1 100 ? -4.455 -8.643 -8.536 1.00 93.81 100 ALA A CA 1
ATOM 790 C C . ALA A 1 100 ? -4.959 -8.954 -7.119 1.00 93.81 100 ALA A C 1
ATOM 792 O O . ALA A 1 100 ? -4.386 -9.814 -6.448 1.00 93.81 100 ALA A O 1
ATOM 793 N N . ASP A 1 101 ? -6.049 -8.299 -6.707 1.00 94.75 101 ASP A N 1
ATOM 794 C CA . ASP A 1 101 ? -6.673 -8.500 -5.389 1.00 94.75 101 ASP A CA 1
ATOM 795 C C . ASP A 1 101 ? -5.685 -8.261 -4.226 1.00 94.75 101 ASP A C 1
ATOM 797 O O . ASP A 1 101 ? -5.663 -9.001 -3.245 1.00 94.75 101 ASP A O 1
ATOM 801 N N . ALA A 1 102 ? -4.812 -7.257 -4.370 1.00 95.31 102 ALA A N 1
ATOM 802 C CA . ALA A 1 102 ? -3.780 -6.895 -3.399 1.00 95.31 102 ALA A CA 1
ATOM 803 C C . ALA A 1 102 ? -3.559 -5.376 -3.363 1.00 95.31 102 ALA A C 1
ATOM 805 O O . ALA A 1 102 ? -3.571 -4.712 -4.401 1.00 95.31 102 ALA A O 1
ATOM 806 N N . SER A 1 103 ? -3.292 -4.843 -2.173 1.00 96.50 103 SER A N 1
ATOM 807 C CA . SER A 1 103 ? -2.962 -3.440 -1.907 1.00 96.50 103 SER A CA 1
ATOM 808 C C . SER A 1 103 ? -1.645 -3.346 -1.117 1.00 96.50 103 SER A C 1
ATOM 810 O O . SER A 1 103 ? -0.786 -4.225 -1.202 1.00 96.50 103 SER A O 1
ATOM 812 N N . HIS A 1 104 ? -1.437 -2.268 -0.362 1.00 96.00 104 HIS A N 1
ATOM 813 C CA . HIS A 1 104 ? -0.187 -2.012 0.362 1.00 96.00 104 HIS A CA 1
ATOM 814 C C . HIS A 1 104 ? 0.180 -3.125 1.366 1.00 96.00 104 HIS A C 1
ATOM 816 O O . HIS A 1 104 ? 1.354 -3.350 1.662 1.00 96.00 104 HIS A O 1
ATOM 822 N N . ALA A 1 105 ? -0.818 -3.843 1.887 1.00 95.44 105 ALA A N 1
ATOM 823 C CA . ALA A 1 105 ? -0.679 -4.990 2.778 1.00 95.44 105 ALA A CA 1
ATOM 824 C C . ALA A 1 105 ? -0.534 -6.333 2.027 1.00 95.44 105 ALA A C 1
ATOM 826 O O . ALA A 1 105 ? -0.871 -7.381 2.578 1.00 95.44 105 ALA A O 1
ATOM 827 N N . LEU A 1 106 ? 0.020 -6.323 0.806 1.00 93.81 106 LEU A N 1
ATOM 828 C CA . LEU A 1 106 ? 0.116 -7.467 -0.113 1.00 93.81 106 LEU A CA 1
ATOM 829 C C . LEU A 1 106 ? 0.494 -8.803 0.551 1.00 93.81 106 LEU A C 1
ATOM 831 O O . LEU A 1 106 ? -0.116 -9.832 0.270 1.00 93.81 106 LEU A O 1
ATOM 835 N N . PHE A 1 107 ? 1.494 -8.828 1.437 1.00 90.75 107 PHE A N 1
ATOM 836 C CA . PHE A 1 107 ? 1.936 -10.086 2.052 1.00 90.75 107 PHE A CA 1
ATOM 837 C C . PHE A 1 107 ? 0.884 -10.697 2.997 1.00 90.75 107 PHE A C 1
ATOM 839 O O . PHE A 1 107 ? 0.554 -11.874 2.821 1.00 90.75 107 PHE A O 1
ATOM 846 N N . PRO A 1 108 ? 0.343 -9.952 3.983 1.00 91.25 108 PRO A N 1
ATOM 847 C CA . PRO A 1 108 ? -0.807 -10.407 4.760 1.00 91.25 108 PRO A CA 1
ATOM 848 C C . PRO A 1 108 ? -2.027 -10.828 3.928 1.00 91.25 108 PRO A C 1
ATOM 850 O O . PRO A 1 108 ? -2.701 -11.782 4.307 1.00 91.25 108 PRO A O 1
ATOM 853 N N . GLU A 1 109 ? -2.293 -10.153 2.809 1.00 93.31 109 GLU A N 1
ATOM 854 C CA . GLU A 1 109 ? -3.471 -10.388 1.958 1.00 93.31 109 GLU A CA 1
ATOM 855 C C . GLU A 1 109 ? -3.394 -11.692 1.155 1.00 93.31 109 GLU A C 1
ATOM 857 O O . GLU A 1 109 ? -4.370 -12.431 1.049 1.00 93.31 109 GLU A O 1
ATOM 862 N N . GLN A 1 110 ? -2.220 -12.015 0.606 1.00 88.56 110 GLN A N 1
ATOM 863 C CA . GLN A 1 110 ? -2.074 -13.141 -0.325 1.00 88.56 110 GLN A CA 1
ATOM 864 C C . GLN A 1 110 ? -1.754 -14.484 0.363 1.00 88.56 110 GLN A C 1
ATOM 866 O O . GLN A 1 110 ? -1.870 -15.553 -0.247 1.00 88.56 110 GLN A O 1
ATOM 871 N N . GLY A 1 111 ? -1.365 -14.460 1.642 1.00 76.88 111 GLY A N 1
ATOM 872 C CA . GLY A 1 111 ? -1.147 -15.654 2.462 1.00 76.88 111 GLY A CA 1
ATOM 873 C C . GLY A 1 111 ? -0.084 -16.632 1.924 1.00 76.88 111 GLY A C 1
ATOM 874 O O . GLY A 1 111 ? 0.771 -16.307 1.104 1.00 76.88 111 GLY A O 1
ATOM 875 N N . ASN A 1 112 ? -0.119 -17.881 2.405 1.00 64.38 112 ASN A N 1
ATOM 876 C CA . ASN A 1 112 ? 0.887 -18.907 2.084 1.00 64.38 112 ASN A CA 1
ATOM 877 C C . ASN A 1 112 ? 1.008 -19.302 0.581 1.00 64.38 112 ASN A C 1
ATOM 879 O O . ASN A 1 112 ? 2.107 -19.652 0.148 1.00 64.38 112 ASN A O 1
ATOM 883 N N . PRO A 1 113 ? -0.055 -19.273 -0.254 1.00 60.78 113 PRO A N 1
ATOM 884 C CA . PRO A 1 113 ? 0.062 -19.590 -1.681 1.00 60.78 113 PRO A CA 1
ATOM 885 C C . PRO A 1 113 ? 0.949 -18.611 -2.459 1.00 60.78 113 PRO A C 1
ATOM 887 O O . PRO A 1 113 ? 1.589 -19.029 -3.424 1.00 60.78 113 PRO A O 1
ATOM 890 N N . PHE A 1 114 ? 1.025 -17.348 -2.022 1.00 65.44 114 PHE A N 1
ATOM 891 C CA . PHE A 1 114 ? 1.843 -16.304 -2.643 1.00 65.44 114 PHE A CA 1
ATOM 892 C C . PHE A 1 114 ? 3.320 -16.693 -2.749 1.00 65.44 114 PHE A C 1
ATOM 894 O O . PHE A 1 114 ? 3.964 -16.436 -3.764 1.00 65.44 114 PHE A O 1
ATOM 901 N N . TRP A 1 115 ? 3.845 -17.415 -1.752 1.00 60.97 115 TRP A N 1
ATOM 902 C CA . TRP A 1 115 ? 5.236 -17.876 -1.735 1.00 60.97 115 TRP A CA 1
ATOM 903 C C . TRP A 1 115 ? 5.604 -18.757 -2.934 1.00 60.97 115 TRP A C 1
ATOM 905 O O . TRP A 1 115 ? 6.774 -18.837 -3.304 1.00 60.97 115 TRP A O 1
ATOM 915 N N . ARG A 1 116 ? 4.621 -19.375 -3.605 1.00 61.47 116 ARG A N 1
ATOM 916 C CA . ARG A 1 116 ? 4.869 -20.165 -4.819 1.00 61.47 116 ARG A CA 1
ATOM 917 C C . ARG A 1 116 ? 5.422 -19.328 -5.974 1.00 61.47 116 ARG A C 1
ATOM 919 O O . ARG A 1 116 ? 6.146 -19.891 -6.789 1.00 61.47 116 ARG A O 1
ATOM 926 N N . LEU A 1 117 ? 5.167 -18.014 -6.008 1.00 63.28 117 LEU A N 1
ATOM 927 C CA . LEU A 1 117 ? 5.804 -17.090 -6.961 1.00 63.28 117 LEU A CA 1
ATOM 928 C C . LEU A 1 117 ? 7.331 -17.027 -6.794 1.00 63.28 117 LEU A C 1
ATOM 930 O O . LEU A 1 117 ? 8.024 -16.703 -7.752 1.00 63.28 117 LEU A O 1
ATOM 934 N N . PHE A 1 118 ? 7.858 -17.368 -5.614 1.00 63.91 118 PHE A N 1
ATOM 935 C CA . PHE A 1 118 ? 9.291 -17.322 -5.313 1.00 63.91 118 PHE A CA 1
ATOM 936 C C . PHE A 1 118 ? 9.976 -18.695 -5.348 1.00 63.91 118 PHE A C 1
ATOM 938 O O . PHE A 1 118 ? 11.193 -18.760 -5.486 1.00 63.91 118 PHE A O 1
ATOM 945 N N . CYS A 1 119 ? 9.229 -19.795 -5.206 1.00 56.00 119 CYS A N 1
ATOM 946 C CA . CYS A 1 119 ? 9.813 -21.132 -5.034 1.00 56.00 119 CYS A CA 1
ATOM 947 C C . CYS A 1 119 ? 9.835 -22.010 -6.299 1.00 56.00 119 CYS A C 1
ATOM 949 O O . CYS A 1 119 ? 10.406 -23.099 -6.241 1.00 56.00 119 CYS A O 1
ATOM 951 N N . HIS A 1 120 ? 9.208 -21.608 -7.411 1.00 46.41 120 HIS A N 1
ATOM 952 C CA . HIS A 1 120 ? 9.154 -22.394 -8.664 1.00 46.41 120 HIS A CA 1
ATOM 953 C C . HIS A 1 120 ? 9.662 -21.624 -9.900 1.00 46.41 120 HIS A C 1
ATOM 955 O O . HIS A 1 120 ? 9.164 -21.836 -11.005 1.00 46.41 120 HIS A O 1
ATOM 961 N N . GLY A 1 121 ? 10.641 -20.734 -9.708 1.00 42.75 121 GLY A N 1
ATOM 962 C CA . GLY A 1 121 ? 11.416 -20.127 -10.798 1.00 42.75 121 GLY A CA 1
ATOM 963 C C . GLY A 1 121 ? 12.526 -21.042 -11.298 1.00 42.75 121 GLY A C 1
ATOM 964 O O . GLY A 1 121 ? 13.180 -21.672 -10.437 1.00 42.75 121 GLY A O 1
#

Solvent-accessible surface area (backbone atoms only — not comparable to full-atom values): 7351 Å² total; per-residue (Å²): 92,67,69,53,35,31,35,81,89,53,56,66,72,61,20,48,54,31,37,30,74,54,30,38,24,92,93,54,79,48,71,85,65,67,66,93,63,53,51,69,56,54,52,50,52,52,52,51,46,64,76,65,65,74,61,70,90,73,61,70,78,58,100,83,57,77,41,80,45,79,39,36,67,57,18,76,88,58,51,78,91,61,58,58,52,63,34,72,76,33,68,91,42,34,46,74,43,78,36,75,90,16,9,70,44,38,68,82,67,52,48,80,71,53,55,54,78,72,74,74,120

Organism: NCBI:txid40994